Protein AF-A0A382DFS8-F1 (afdb_monomer_lite)

Organism: NCBI:txid408172

Structure (mmCIF, N/CA/C/O backbone):
data_AF-A0A382DFS8-F1
#
_entry.id   AF-A0A382DFS8-F1
#
loop_
_atom_site.group_PDB
_atom_site.id
_atom_site.type_symbol
_atom_site.label_atom_id
_atom_site.label_alt_id
_atom_site.label_comp_id
_atom_site.label_asym_id
_atom_site.label_entity_id
_atom_site.label_seq_id
_atom_site.pdbx_PDB_ins_code
_atom_site.Cartn_x
_atom_site.Cartn_y
_atom_site.Cartn_z
_atom_site.occupancy
_atom_site.B_iso_or_equiv
_atom_site.auth_seq_id
_atom_site.auth_comp_id
_atom_site.auth_asym_id
_atom_site.auth_atom_id
_atom_site.pdbx_PDB_model_num
ATOM 1 N N . MET A 1 1 ? 9.585 -20.838 20.273 1.00 43.41 1 MET A N 1
ATOM 2 C CA . MET A 1 1 ? 10.542 -19.879 19.683 1.00 43.41 1 MET A CA 1
ATOM 3 C C . MET A 1 1 ? 9.755 -18.631 19.344 1.00 43.41 1 MET A C 1
ATOM 5 O O . MET A 1 1 ? 8.730 -18.774 18.698 1.00 43.41 1 MET A O 1
ATOM 9 N N . LYS A 1 2 ? 10.146 -17.451 19.838 1.00 51.25 2 LYS A N 1
ATOM 10 C CA . LYS A 1 2 ? 9.546 -16.188 19.386 1.00 51.25 2 LYS A CA 1
ATOM 11 C C . LYS A 1 2 ? 9.989 -16.035 17.935 1.00 51.25 2 LYS A C 1
ATOM 13 O O . LYS A 1 2 ? 11.180 -15.849 17.701 1.00 51.25 2 LYS A O 1
ATOM 18 N N . GLU A 1 3 ? 9.098 -16.270 16.984 1.00 59.00 3 GLU A N 1
ATOM 19 C CA . GLU A 1 3 ? 9.466 -16.134 15.581 1.00 59.00 3 GLU A CA 1
ATOM 20 C C . GLU A 1 3 ? 9.872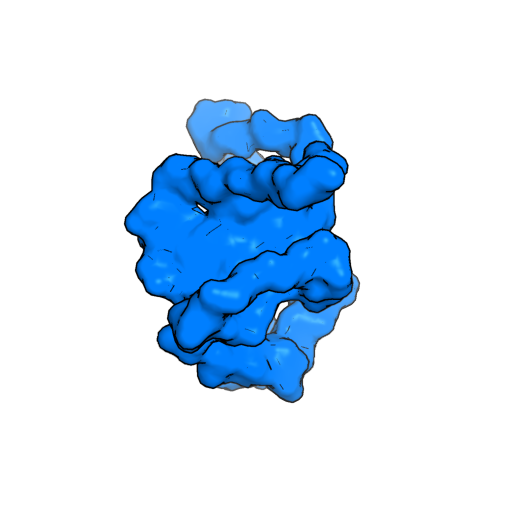 -14.681 15.328 1.00 59.00 3 GLU A C 1
ATOM 22 O O . GLU A 1 3 ? 9.160 -13.737 15.673 1.00 59.00 3 GLU A O 1
ATOM 27 N N . MET A 1 4 ? 11.092 -14.509 14.832 1.00 80.44 4 MET A N 1
ATOM 28 C CA . MET A 1 4 ? 11.728 -13.209 14.706 1.00 80.44 4 MET A CA 1
ATOM 29 C C . MET A 1 4 ? 11.290 -12.599 13.373 1.00 80.44 4 MET A C 1
ATOM 31 O O . MET A 1 4 ? 11.427 -13.229 12.326 1.00 80.44 4 MET A O 1
ATOM 35 N N . TYR A 1 5 ? 10.719 -11.400 13.410 1.00 88.94 5 TYR A N 1
ATOM 36 C CA . TYR A 1 5 ? 10.460 -10.604 12.213 1.00 88.94 5 TYR A CA 1
ATOM 37 C C . TYR A 1 5 ? 11.664 -9.699 11.927 1.00 88.94 5 TYR A C 1
ATOM 39 O O . TYR A 1 5 ? 12.347 -9.243 12.846 1.00 88.94 5 TYR A O 1
ATOM 47 N N . GLU A 1 6 ? 11.914 -9.412 10.652 1.00 93.06 6 GLU A N 1
ATOM 48 C CA . GLU A 1 6 ? 12.992 -8.526 10.210 1.00 93.06 6 GLU A CA 1
ATOM 49 C C . GLU A 1 6 ? 12.411 -7.214 9.679 1.00 93.06 6 GLU A C 1
ATOM 51 O O . GLU A 1 6 ? 11.525 -7.214 8.822 1.00 93.06 6 GLU A O 1
ATOM 56 N N . ARG A 1 7 ? 12.912 -6.071 10.166 1.00 92.94 7 ARG A N 1
ATOM 57 C CA . ARG A 1 7 ? 12.518 -4.761 9.637 1.00 92.94 7 ARG A CA 1
ATOM 58 C C . ARG A 1 7 ? 13.275 -4.465 8.352 1.00 92.94 7 ARG A C 1
ATOM 60 O O . ARG A 1 7 ? 14.500 -4.439 8.343 1.00 92.94 7 ARG A O 1
ATOM 67 N N . ASN A 1 8 ? 12.541 -4.149 7.289 1.00 92.12 8 ASN A N 1
ATOM 68 C CA . ASN A 1 8 ? 13.144 -3.733 6.033 1.00 92.12 8 ASN A CA 1
ATOM 69 C C . ASN A 1 8 ? 13.819 -2.366 6.213 1.00 92.12 8 ASN A C 1
ATOM 71 O O . ASN A 1 8 ? 13.138 -1.356 6.429 1.00 92.12 8 ASN A O 1
ATOM 75 N N . GLY A 1 9 ? 15.148 -2.337 6.088 1.00 91.62 9 GLY A N 1
ATOM 76 C CA . GLY A 1 9 ? 15.962 -1.133 6.245 1.00 91.62 9 GLY A CA 1
ATOM 77 C C . GLY A 1 9 ? 15.551 0.014 5.323 1.0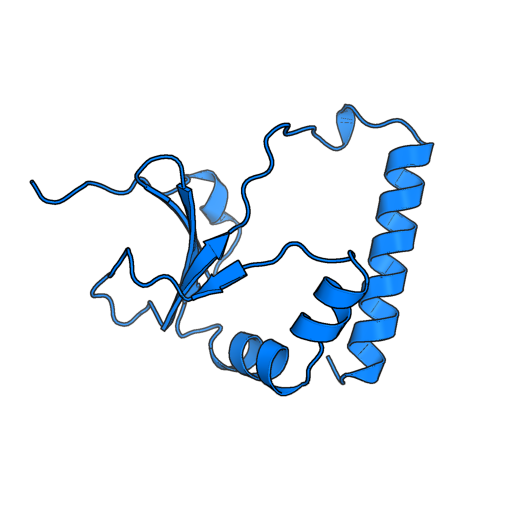0 91.62 9 GLY A C 1
ATOM 78 O O . GLY A 1 9 ? 15.644 1.159 5.741 1.00 91.62 9 GLY A O 1
ATOM 79 N N . GLY A 1 10 ? 15.002 -0.271 4.133 1.00 89.69 10 GLY A N 1
ATOM 80 C CA . GLY A 1 10 ? 14.504 0.725 3.175 1.00 89.69 10 GLY A CA 1
ATOM 81 C C . GLY A 1 10 ? 13.288 1.528 3.653 1.00 89.69 10 GLY A C 1
ATOM 82 O O . GLY A 1 10 ? 12.976 2.570 3.081 1.00 89.69 10 GLY A O 1
ATOM 83 N N . SER A 1 11 ? 12.640 1.097 4.739 1.00 90.44 11 SER A N 1
ATOM 84 C CA . SER A 1 11 ? 11.476 1.779 5.322 1.00 90.44 11 SER A CA 1
ATOM 85 C C . SER A 1 11 ? 11.797 3.142 5.936 1.00 90.44 11 SER A C 1
ATOM 87 O O . SER A 1 11 ? 10.881 3.881 6.265 1.00 90.44 11 SER A O 1
ATOM 89 N N . PHE A 1 12 ? 13.074 3.498 6.104 1.00 88.88 12 PHE A N 1
ATOM 90 C CA . PHE A 1 12 ? 13.498 4.762 6.721 1.00 88.88 12 PHE A CA 1
ATOM 91 C C . PHE A 1 12 ? 12.927 6.026 6.052 1.00 88.88 12 PHE A C 1
ATOM 93 O O . PHE A 1 12 ? 12.946 7.094 6.656 1.00 88.88 12 PHE A O 1
ATOM 100 N N . ARG A 1 13 ? 12.452 5.916 4.804 1.00 89.44 13 ARG A N 1
ATOM 101 C CA . ARG A 1 13 ? 11.853 7.019 4.040 1.00 89.44 13 ARG A CA 1
ATOM 102 C C . ARG A 1 13 ? 10.378 7.264 4.358 1.00 89.44 13 ARG A C 1
ATOM 104 O O . ARG A 1 13 ? 9.859 8.300 3.959 1.00 89.44 13 ARG A O 1
ATOM 111 N N . ASP A 1 14 ? 9.715 6.337 5.044 1.00 92.06 14 ASP A N 1
ATOM 112 C CA . ASP A 1 14 ? 8.329 6.483 5.480 1.00 92.06 14 ASP A CA 1
ATOM 113 C C . ASP A 1 14 ? 8.280 6.778 6.992 1.00 92.06 14 ASP A C 1
ATOM 115 O O . ASP A 1 14 ? 8.528 5.884 7.801 1.00 92.06 14 ASP A O 1
ATOM 119 N N . PRO A 1 15 ? 7.961 8.014 7.418 1.00 91.31 15 PRO A N 1
ATOM 120 C CA . PRO A 1 15 ? 7.823 8.334 8.838 1.00 91.31 15 PRO A CA 1
ATOM 121 C C . PRO A 1 15 ? 6.521 7.788 9.458 1.00 91.31 15 PRO A C 1
ATOM 123 O O . PRO A 1 15 ? 6.368 7.795 10.682 1.00 91.31 15 PRO A O 1
ATOM 126 N N . LYS A 1 16 ? 5.566 7.338 8.637 1.00 95.25 16 LYS A N 1
ATOM 127 C CA . LYS A 1 16 ? 4.213 6.927 9.039 1.00 95.25 16 LYS A CA 1
ATOM 128 C C . LYS A 1 16 ? 4.052 5.410 9.175 1.00 95.25 16 LYS A C 1
ATOM 130 O O . LYS A 1 16 ? 3.003 4.941 9.614 1.00 95.25 16 LYS A O 1
ATOM 135 N N . GLY A 1 17 ? 5.085 4.637 8.858 1.00 94.94 17 GLY A N 1
ATOM 136 C CA . GLY A 1 17 ? 5.041 3.187 8.948 1.00 94.94 17 GLY A CA 1
ATOM 137 C C . GLY A 1 17 ? 6.377 2.534 8.638 1.00 94.94 17 GLY A C 1
ATOM 138 O O . GLY A 1 17 ? 7.415 3.186 8.550 1.00 94.94 17 GLY A O 1
ATOM 139 N N . TYR A 1 18 ? 6.371 1.211 8.520 1.00 95.88 18 TYR A N 1
ATOM 140 C CA . TYR A 1 18 ? 7.531 0.458 8.046 1.00 95.88 18 TYR A CA 1
ATOM 141 C C . TYR A 1 18 ? 7.150 -0.940 7.572 1.00 95.88 18 TYR A C 1
ATOM 143 O O . TYR A 1 18 ? 6.133 -1.498 7.975 1.00 95.88 18 TYR A O 1
ATOM 151 N N . VAL A 1 19 ? 7.991 -1.518 6.717 1.00 95.19 19 VAL A N 1
ATOM 152 C CA . VAL A 1 19 ? 7.816 -2.872 6.190 1.00 95.19 19 VAL A CA 1
ATOM 153 C C . VAL A 1 19 ? 8.562 -3.884 7.057 1.00 95.19 19 VAL A C 1
ATOM 155 O O . VAL A 1 19 ? 9.694 -3.643 7.490 1.00 95.19 19 VAL A O 1
ATOM 158 N N . LEU A 1 20 ? 7.927 -5.031 7.277 1.00 95.06 20 LEU A N 1
ATOM 159 C CA . LEU A 1 20 ? 8.465 -6.187 7.981 1.00 95.06 20 LEU A CA 1
ATOM 160 C C . LEU A 1 20 ? 8.417 -7.428 7.094 1.00 95.06 20 LEU A C 1
ATOM 162 O O . LEU A 1 20 ? 7.471 -7.624 6.331 1.00 95.06 20 LEU A O 1
ATOM 166 N N . HIS A 1 21 ? 9.410 -8.292 7.261 1.00 92.88 21 HIS A N 1
ATOM 167 C CA . HIS A 1 21 ? 9.434 -9.632 6.689 1.00 92.88 21 HIS A CA 1
ATOM 168 C C . HIS A 1 21 ? 9.293 -10.660 7.802 1.00 92.88 21 HIS A C 1
ATOM 170 O O . HIS A 1 21 ? 10.005 -10.607 8.805 1.00 92.88 21 HIS A O 1
ATOM 176 N N . HIS A 1 22 ? 8.372 -11.600 7.622 1.00 91.94 22 HIS A N 1
ATOM 177 C CA . HIS A 1 22 ? 8.142 -12.675 8.578 1.00 91.94 22 HIS A CA 1
ATOM 178 C C . HIS A 1 22 ? 7.553 -13.891 7.861 1.00 91.94 22 HIS A C 1
ATOM 180 O O . HIS A 1 22 ? 6.598 -13.758 7.100 1.00 91.94 22 HIS A O 1
ATOM 186 N N . ASN A 1 23 ? 8.146 -15.074 8.052 1.00 88.62 23 ASN A N 1
ATOM 187 C CA . ASN A 1 23 ? 7.697 -16.332 7.437 1.00 88.62 23 ASN A CA 1
ATOM 188 C C . ASN A 1 23 ? 7.408 -16.235 5.923 1.00 88.62 23 ASN A C 1
ATOM 190 O O . ASN A 1 23 ? 6.415 -16.763 5.432 1.00 88.62 23 ASN A O 1
ATOM 194 N N . LYS A 1 24 ? 8.293 -15.558 5.169 1.00 88.00 24 LYS A N 1
ATOM 195 C CA . LYS A 1 24 ? 8.175 -15.277 3.717 1.00 88.00 24 LYS A CA 1
ATOM 196 C C . LYS A 1 24 ? 7.020 -14.343 3.317 1.00 88.00 24 LYS A C 1
ATOM 198 O O . LYS A 1 24 ? 6.840 -14.102 2.123 1.00 88.00 24 LYS A O 1
ATOM 203 N N . ASN A 1 25 ? 6.279 -13.800 4.273 1.00 91.69 25 ASN A N 1
ATOM 204 C CA . ASN A 1 25 ? 5.244 -12.803 4.044 1.00 91.69 25 ASN A CA 1
ATOM 205 C C . ASN A 1 25 ? 5.797 -11.393 4.267 1.00 91.69 25 ASN A C 1
ATOM 207 O O . ASN A 1 25 ? 6.749 -11.190 5.028 1.00 91.69 25 ASN A O 1
ATOM 211 N N . VAL A 1 26 ? 5.169 -10.432 3.594 1.00 93.38 26 VAL A N 1
ATOM 212 C CA . VAL A 1 26 ? 5.467 -9.009 3.728 1.00 93.38 26 VAL A CA 1
ATOM 213 C C . VAL A 1 26 ? 4.335 -8.365 4.508 1.00 93.38 26 VAL A C 1
ATOM 215 O O . VAL A 1 26 ? 3.162 -8.522 4.171 1.00 93.38 26 VAL A O 1
ATOM 218 N N . TYR A 1 27 ? 4.698 -7.626 5.545 1.00 95.44 27 TYR A N 1
ATOM 219 C CA . TYR A 1 27 ? 3.759 -6.878 6.362 1.00 95.44 27 TYR A CA 1
ATOM 220 C C . TYR A 1 27 ? 4.130 -5.405 6.342 1.00 95.44 27 TYR A C 1
ATOM 222 O O . TYR A 1 27 ? 5.303 -5.046 6.219 1.00 95.44 27 TYR A O 1
ATOM 230 N N . ARG A 1 28 ? 3.133 -4.543 6.501 1.00 95.44 28 ARG A N 1
ATOM 231 C CA . ARG A 1 28 ? 3.329 -3.124 6.759 1.00 95.44 28 ARG A CA 1
ATOM 232 C C . ARG A 1 28 ? 2.749 -2.790 8.117 1.00 95.44 28 ARG A C 1
ATOM 234 O O . ARG A 1 28 ? 1.588 -3.070 8.395 1.00 95.44 28 ARG A O 1
ATOM 241 N N . VAL A 1 29 ? 3.573 -2.167 8.941 1.00 96.31 29 VAL A N 1
ATOM 242 C CA . VAL A 1 29 ? 3.139 -1.520 10.167 1.00 96.31 29 VAL A CA 1
ATOM 243 C C . VAL A 1 29 ? 2.673 -0.116 9.829 1.00 96.31 29 VAL A C 1
ATOM 245 O O . VAL A 1 29 ? 3.366 0.622 9.126 1.00 96.31 29 VAL A O 1
ATOM 248 N N . ILE A 1 30 ? 1.501 0.227 10.340 1.00 96.81 30 ILE A N 1
ATOM 249 C CA . ILE A 1 30 ? 0.895 1.547 10.266 1.00 96.81 30 ILE A CA 1
ATOM 250 C C . ILE A 1 30 ? 1.041 2.165 11.644 1.00 96.81 30 ILE A C 1
ATOM 252 O O . ILE A 1 30 ? 0.580 1.592 12.636 1.00 96.81 30 ILE A O 1
ATOM 256 N N . ASN A 1 31 ? 1.708 3.312 11.710 1.00 97.00 31 ASN A N 1
ATOM 257 C CA . ASN A 1 31 ? 1.926 3.973 12.982 1.00 97.00 31 ASN A CA 1
ATOM 258 C C . ASN A 1 31 ? 0.659 4.703 13.441 1.00 97.00 31 ASN A C 1
ATOM 260 O O . ASN A 1 31 ? -0.145 5.154 12.626 1.00 97.00 31 ASN A O 1
ATOM 264 N N . THR A 1 32 ? 0.529 4.911 14.749 1.00 96.88 32 THR A N 1
ATOM 265 C CA . THR A 1 32 ? -0.558 5.694 15.364 1.00 96.88 32 THR A CA 1
ATOM 266 C C . THR A 1 32 ? -0.662 7.107 14.789 1.00 96.88 32 THR A C 1
ATOM 268 O O . THR A 1 32 ? -1.753 7.646 14.653 1.00 96.88 32 THR A O 1
ATOM 271 N N . SER A 1 33 ? 0.455 7.687 14.342 1.00 96.62 33 SER A N 1
ATOM 272 C CA . SER A 1 33 ? 0.482 9.001 13.688 1.00 96.62 33 SER A CA 1
ATOM 273 C C . SER A 1 33 ? -0.139 9.043 12.283 1.00 96.62 33 SER A C 1
ATOM 275 O O . SER A 1 3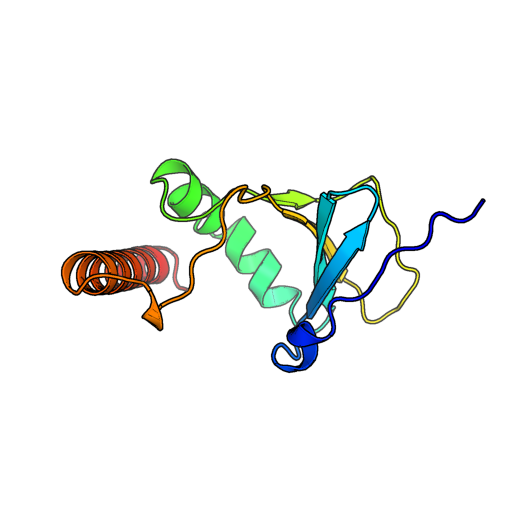3 ? -0.172 10.124 11.697 1.00 96.62 33 SER A O 1
ATOM 277 N N . TYR A 1 34 ? -0.557 7.903 11.724 1.00 96.75 34 TYR A N 1
ATOM 278 C CA . TYR A 1 34 ? -1.231 7.776 10.421 1.00 96.75 34 TYR A CA 1
ATOM 279 C C . TYR A 1 34 ? -2.623 7.135 10.537 1.00 96.75 34 TYR A C 1
ATOM 281 O O . TYR A 1 34 ? -3.198 6.657 9.558 1.00 96.75 34 TYR A O 1
ATOM 289 N N . GLN A 1 35 ? -3.136 7.034 11.765 1.00 96.94 35 GLN A N 1
ATOM 290 C CA . GLN A 1 35 ? -4.398 6.368 12.050 1.00 96.94 35 GLN A CA 1
ATOM 291 C C . GLN A 1 35 ? -5.571 7.044 11.333 1.00 96.94 35 GLN A C 1
ATOM 293 O O . GLN A 1 35 ? -6.390 6.347 10.739 1.00 96.94 35 GLN A O 1
ATOM 298 N N . GLU A 1 36 ? -5.662 8.375 11.393 1.00 97.12 36 GLU A N 1
ATOM 299 C CA . GLU A 1 36 ? -6.790 9.122 10.827 1.00 97.12 36 GLU A CA 1
ATOM 300 C C . GLU A 1 36 ? -6.857 8.955 9.307 1.00 97.12 36 GLU A C 1
ATOM 302 O O . GLU A 1 36 ? -7.922 8.670 8.759 1.00 97.12 36 GLU A O 1
ATOM 307 N N . GLU A 1 37 ? -5.711 9.049 8.633 1.00 95.88 37 GLU A N 1
ATOM 308 C CA . GLU A 1 37 ? -5.595 8.894 7.186 1.00 95.88 37 GLU A CA 1
ATOM 309 C C . GLU A 1 37 ? -5.919 7.464 6.740 1.00 95.88 37 GLU A C 1
ATOM 311 O O . GLU A 1 37 ? -6.661 7.270 5.773 1.00 95.88 37 GLU A O 1
ATOM 316 N N . TYR A 1 38 ? -5.411 6.455 7.458 1.00 96.12 38 TYR A N 1
ATOM 317 C CA . TYR A 1 38 ? -5.742 5.058 7.175 1.00 96.12 38 TYR A CA 1
ATOM 318 C C . TYR A 1 38 ? -7.240 4.798 7.341 1.00 96.12 38 TYR A C 1
ATOM 320 O O . TYR A 1 38 ? -7.889 4.270 6.437 1.00 96.12 38 TYR A O 1
ATOM 328 N N . ASP A 1 39 ? -7.804 5.195 8.481 1.00 96.94 39 ASP A N 1
ATOM 329 C CA . ASP A 1 39 ? -9.217 4.996 8.777 1.00 96.94 39 ASP A CA 1
ATOM 330 C C . ASP A 1 39 ? -10.109 5.680 7.747 1.00 96.94 39 ASP A C 1
ATOM 332 O O . ASP A 1 39 ? -11.116 5.105 7.332 1.00 96.94 39 ASP A O 1
ATOM 336 N N . TYR A 1 40 ? -9.749 6.894 7.333 1.00 96.88 40 TYR A N 1
ATOM 337 C CA . TYR A 1 40 ? -10.488 7.627 6.320 1.00 96.88 40 TYR A CA 1
ATOM 338 C C . TYR A 1 40 ? -10.405 6.943 4.952 1.00 96.88 40 TYR A C 1
ATOM 340 O O . TYR A 1 40 ? -11.439 6.790 4.311 1.00 96.88 40 TYR A O 1
ATOM 348 N N . CYS A 1 41 ? -9.236 6.430 4.551 1.00 95.38 41 CYS A N 1
ATOM 349 C CA . CYS A 1 41 ? -9.062 5.660 3.312 1.00 95.38 41 CYS A CA 1
ATOM 350 C C . CYS A 1 41 ? -9.974 4.427 3.230 1.00 95.38 41 CYS A C 1
ATOM 352 O O . CYS A 1 41 ? -10.572 4.142 2.188 1.00 95.38 41 CYS A O 1
ATOM 354 N N . ILE A 1 42 ? -10.113 3.706 4.346 1.00 95.75 42 ILE A N 1
ATOM 355 C CA . ILE A 1 42 ? -10.997 2.541 4.426 1.00 95.75 42 ILE A CA 1
ATOM 356 C C . ILE A 1 42 ? -12.471 2.977 4.466 1.00 95.75 42 ILE A C 1
ATOM 358 O O . ILE A 1 42 ? -13.288 2.457 3.704 1.00 95.75 42 ILE A O 1
ATOM 362 N N . LYS A 1 43 ? -12.825 3.944 5.326 1.00 97.12 43 LYS A N 1
ATOM 363 C CA . LYS A 1 43 ? -14.214 4.398 5.539 1.00 97.12 43 LYS A CA 1
ATOM 364 C C . LYS A 1 43 ? -14.798 5.151 4.341 1.00 97.12 43 LYS A C 1
ATOM 366 O O . LYS A 1 43 ? -16.004 5.069 4.126 1.00 97.12 43 LYS A O 1
ATOM 371 N N . SER A 1 44 ? -13.979 5.863 3.565 1.00 97.19 44 SER A N 1
ATOM 372 C CA . SER A 1 44 ? -14.415 6.593 2.365 1.00 97.19 44 SER A CA 1
ATOM 373 C C . SER A 1 44 ? -14.807 5.661 1.216 1.00 97.19 44 SER A C 1
ATOM 375 O O . SER A 1 44 ? -15.462 6.094 0.269 1.00 97.19 44 SER A O 1
ATOM 377 N N . GLY A 1 45 ? -14.407 4.386 1.278 1.00 97.12 45 GLY A N 1
ATOM 378 C CA . GLY A 1 45 ? -14.585 3.418 0.201 1.00 97.12 45 GLY A CA 1
ATOM 379 C C . GLY A 1 45 ? -13.539 3.523 -0.911 1.00 97.12 45 GLY A C 1
ATOM 380 O O . GLY A 1 45 ? -13.579 2.694 -1.822 1.00 97.12 45 GLY A O 1
ATOM 381 N N . LEU A 1 46 ? -12.589 4.470 -0.825 1.00 97.50 46 LEU A N 1
ATOM 382 C CA . LEU A 1 46 ? -11.525 4.637 -1.820 1.00 97.50 46 LEU A CA 1
ATOM 383 C C . LEU A 1 46 ? -10.713 3.353 -1.969 1.00 97.50 46 LEU A C 1
ATOM 385 O O . LEU A 1 46 ? -10.516 2.874 -3.082 1.00 97.50 46 LEU A O 1
ATOM 389 N N . TYR A 1 47 ? -10.287 2.766 -0.845 1.00 96.38 47 TYR A N 1
ATOM 390 C CA . TYR A 1 47 ? -9.520 1.522 -0.856 1.00 96.38 47 TYR A CA 1
ATOM 391 C C . TYR A 1 47 ? -10.225 0.435 -1.676 1.00 96.38 47 TYR A C 1
ATOM 393 O O . TYR A 1 47 ? -9.653 -0.093 -2.626 1.00 96.38 47 TYR A O 1
ATOM 401 N N . LYS A 1 48 ? -11.500 0.167 -1.369 1.00 96.56 48 LYS A N 1
ATOM 402 C CA . LYS A 1 48 ? -12.292 -0.845 -2.076 1.00 96.56 48 LYS A CA 1
ATOM 403 C C . LYS A 1 48 ? -12.399 -0.535 -3.572 1.00 96.56 48 LYS A C 1
ATOM 405 O O . LYS A 1 48 ? -12.178 -1.422 -4.387 1.00 96.56 48 LYS A O 1
ATOM 410 N N . LYS A 1 49 ? -12.689 0.718 -3.931 1.00 97.94 49 LYS A N 1
ATOM 411 C CA . LYS A 1 49 ? -12.802 1.156 -5.328 1.00 97.94 49 LYS A CA 1
ATOM 412 C C . LYS A 1 49 ? -11.511 0.907 -6.116 1.00 97.94 49 LYS A C 1
ATOM 414 O O . LYS A 1 49 ? -11.578 0.410 -7.236 1.00 97.94 49 LYS A O 1
ATOM 419 N N . LEU A 1 50 ? -10.348 1.207 -5.534 1.00 97.81 50 LEU A N 1
ATOM 420 C CA . LEU A 1 50 ? -9.055 0.987 -6.187 1.00 97.81 50 LEU A CA 1
ATOM 421 C C . LEU A 1 50 ? -8.717 -0.503 -6.353 1.00 97.81 50 LEU A C 1
ATOM 423 O O . LEU A 1 50 ? -8.139 -0.868 -7.376 1.00 97.81 50 LEU A O 1
ATOM 427 N N . ILE A 1 51 ? -9.096 -1.359 -5.395 1.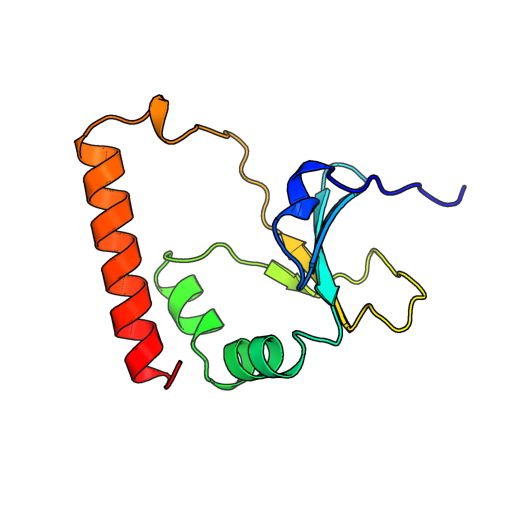00 97.00 51 ILE A N 1
ATOM 428 C CA . ILE A 1 51 ? -8.965 -2.821 -5.532 1.00 97.00 51 ILE A CA 1
ATOM 429 C C . ILE A 1 51 ? -9.879 -3.349 -6.641 1.00 97.00 51 ILE A C 1
ATOM 431 O O . ILE A 1 51 ? -9.412 -4.066 -7.523 1.00 97.00 51 ILE A O 1
ATOM 435 N N . ASP A 1 52 ? -11.159 -2.967 -6.625 1.00 97.06 52 ASP A N 1
ATOM 436 C CA . ASP A 1 52 ? -12.161 -3.436 -7.592 1.00 97.06 52 ASP A CA 1
ATOM 437 C C . ASP A 1 52 ? -11.785 -3.050 -9.039 1.00 97.06 52 ASP A C 1
ATOM 439 O O . ASP A 1 52 ? -12.111 -3.767 -9.984 1.00 97.06 52 ASP A O 1
ATOM 443 N N . GLU A 1 53 ? -11.062 -1.939 -9.224 1.00 97.50 53 GLU A N 1
ATOM 444 C CA . GLU A 1 53 ? -10.534 -1.506 -10.525 1.00 97.50 53 GLU A CA 1
ATOM 445 C C . GLU A 1 53 ? -9.149 -2.067 -10.886 1.00 97.50 53 GLU A C 1
ATOM 447 O O . GLU A 1 53 ? -8.626 -1.752 -11.958 1.00 97.50 53 GLU A O 1
ATOM 452 N N . GLY A 1 54 ? -8.535 -2.873 -10.017 1.00 96.06 54 GLY A N 1
ATOM 453 C CA . GLY A 1 54 ? -7.191 -3.420 -10.228 1.00 96.06 54 GLY A CA 1
ATOM 454 C C . GLY A 1 54 ? -6.080 -2.364 -10.212 1.00 96.06 54 GLY A C 1
ATOM 455 O O . GLY A 1 54 ? -5.026 -2.570 -10.809 1.00 96.06 54 GLY A O 1
ATOM 456 N N . LEU A 1 55 ? -6.313 -1.220 -9.560 1.00 96.88 55 LEU A N 1
ATOM 457 C CA . LEU A 1 55 ? -5.365 -0.102 -9.461 1.00 96.88 55 LEU A CA 1
ATOM 458 C C . LEU A 1 55 ? -4.487 -0.169 -8.209 1.00 96.88 55 LEU A C 1
ATOM 460 O O . LEU A 1 55 ? -3.467 0.515 -8.128 1.00 96.88 55 LEU A O 1
ATOM 464 N N . LEU A 1 56 ? -4.883 -0.971 -7.226 1.00 95.38 56 LEU A N 1
ATOM 465 C CA . LEU A 1 56 ? -4.146 -1.180 -5.990 1.00 95.38 56 LEU A CA 1
ATOM 466 C C . LEU A 1 56 ? -4.118 -2.677 -5.667 1.00 95.38 56 LEU A C 1
ATOM 468 O O . LEU A 1 56 ? -5.057 -3.406 -5.978 1.00 95.38 56 LEU A O 1
ATOM 472 N N . LEU A 1 57 ? -3.030 -3.132 -5.048 1.00 93.44 57 LEU A N 1
ATOM 473 C CA . LEU A 1 57 ? -2.951 -4.487 -4.510 1.00 93.44 57 LEU A CA 1
ATOM 474 C C . LEU A 1 57 ? -3.703 -4.579 -3.190 1.00 93.44 57 LEU A C 1
ATOM 476 O O . LEU A 1 57 ? -3.658 -3.660 -2.366 1.00 93.44 57 LEU A O 1
ATOM 480 N N . SER A 1 58 ? -4.358 -5.714 -2.984 1.00 93.12 58 SER A N 1
ATOM 481 C CA . SER A 1 58 ? -5.085 -5.964 -1.752 1.00 93.12 58 SER A CA 1
ATOM 482 C C . SER A 1 58 ? -4.129 -6.142 -0.570 1.00 93.12 58 SER A C 1
ATOM 484 O O . SER A 1 58 ? -3.008 -6.649 -0.686 1.00 93.12 58 SER A O 1
ATOM 486 N N . PHE A 1 59 ? -4.586 -5.704 0.594 1.00 93.88 59 PHE A N 1
ATOM 487 C CA . PHE A 1 59 ? -3.996 -6.023 1.879 1.00 93.88 59 PHE A CA 1
ATOM 488 C C . PHE A 1 59 ? -5.090 -6.345 2.894 1.00 93.88 59 PHE A C 1
ATOM 490 O O . PHE A 1 59 ? -6.222 -5.861 2.812 1.00 93.88 59 PHE A O 1
ATOM 497 N N . GLU A 1 60 ? -4.721 -7.147 3.882 1.00 92.12 60 GLU A N 1
ATOM 498 C CA . GLU A 1 60 ? -5.612 -7.581 4.955 1.00 92.12 60 GLU A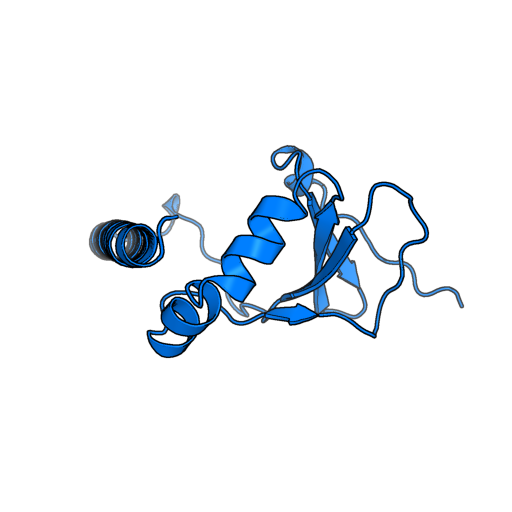 CA 1
ATOM 499 C C . GLU A 1 60 ? -4.994 -7.240 6.307 1.00 92.12 60 GLU A C 1
ATOM 501 O O . GLU A 1 60 ? -3.771 -7.251 6.465 1.00 92.12 60 GLU A O 1
ATOM 506 N N . GLU A 1 61 ? -5.822 -6.930 7.302 1.00 93.56 61 GLU A N 1
ATOM 507 C CA . GLU A 1 61 ? -5.336 -6.749 8.670 1.00 93.56 61 GLU A CA 1
ATOM 508 C C . GLU A 1 61 ? -4.766 -8.071 9.191 1.00 93.56 61 GLU A C 1
ATOM 510 O O . GLU A 1 61 ? -5.398 -9.124 9.123 1.00 93.56 61 GLU A O 1
ATOM 515 N N . SER A 1 62 ? -3.524 -8.023 9.663 1.00 90.38 62 SER A N 1
ATOM 516 C CA . SER A 1 62 ? -2.770 -9.205 10.054 1.00 90.38 62 SER A CA 1
ATOM 517 C C . SER A 1 62 ? -3.189 -9.685 11.438 1.00 90.38 62 SER A C 1
ATOM 519 O O . SER A 1 62 ? -3.083 -8.940 12.408 1.00 90.38 62 SER A O 1
ATOM 521 N N . LEU A 1 63 ? -3.548 -10.965 11.537 1.00 86.19 63 LEU A N 1
ATOM 522 C CA . LEU A 1 63 ? -3.728 -11.678 12.809 1.00 86.19 63 LEU A CA 1
ATOM 523 C C . LEU A 1 63 ? -2.473 -12.470 13.223 1.00 86.19 63 LEU A C 1
ATOM 525 O O . LEU A 1 63 ? -2.373 -12.922 14.359 1.00 86.19 63 LEU A O 1
ATOM 529 N N . ASP A 1 64 ? -1.511 -12.621 12.306 1.00 83.06 64 ASP A N 1
ATOM 530 C CA . ASP A 1 64 ? -0.320 -13.470 12.470 1.00 83.06 64 ASP A CA 1
ATOM 531 C C . ASP A 1 64 ? 0.797 -12.798 13.293 1.00 83.06 64 ASP A C 1
ATOM 533 O O . ASP A 1 64 ? 1.740 -13.453 13.732 1.00 83.06 64 ASP A O 1
ATOM 537 N N . LEU A 1 65 ? 0.733 -11.473 13.458 1.00 86.19 65 LEU A N 1
ATOM 538 C CA . LEU A 1 65 ? 1.793 -10.658 14.043 1.00 86.19 65 LEU A CA 1
ATOM 539 C C . LEU A 1 65 ? 1.220 -9.635 15.010 1.00 86.19 65 LEU A C 1
ATOM 541 O O . LEU A 1 65 ? 0.284 -8.912 14.679 1.00 86.19 65 LEU A O 1
ATOM 545 N N . GLU A 1 66 ? 1.872 -9.513 16.161 1.00 86.75 66 GLU A N 1
ATOM 546 C CA . GLU A 1 66 ? 1.566 -8.507 17.168 1.00 86.75 66 GLU A CA 1
ATOM 547 C C . GLU A 1 66 ? 2.858 -7.808 17.601 1.00 86.75 66 GLU A C 1
ATOM 549 O O . GLU A 1 66 ? 3.858 -8.448 17.942 1.00 86.75 66 GLU A O 1
ATOM 554 N N . ILE A 1 67 ? 2.843 -6.476 17.582 1.00 89.31 67 ILE A N 1
ATOM 555 C CA . ILE A 1 67 ? 3.950 -5.645 18.055 1.00 89.31 67 ILE A CA 1
ATOM 556 C C . ILE A 1 67 ? 3.423 -4.799 19.197 1.00 89.31 67 ILE A C 1
ATOM 558 O O . ILE A 1 67 ? 2.651 -3.867 18.990 1.00 89.31 67 ILE A O 1
ATOM 562 N N . ASN A 1 68 ? 3.875 -5.112 20.407 1.00 86.31 68 ASN A N 1
ATOM 563 C CA . ASN A 1 68 ? 3.506 -4.360 21.596 1.00 86.31 68 ASN A CA 1
ATOM 564 C C . ASN A 1 68 ? 4.310 -3.050 21.662 1.00 86.31 68 ASN A C 1
ATOM 566 O O . ASN A 1 68 ? 5.370 -2.980 22.286 1.00 86.31 68 ASN A O 1
ATOM 570 N N . SER A 1 69 ? 3.825 -2.030 20.954 1.00 90.00 69 SER A N 1
ATOM 571 C CA . SER A 1 69 ? 4.354 -0.667 20.961 1.00 90.00 69 SER A CA 1
ATOM 572 C C . SER A 1 69 ? 3.210 0.336 20.863 1.00 90.00 69 SER A C 1
ATOM 574 O O . SER A 1 69 ? 2.268 0.135 20.104 1.00 90.00 69 SER A O 1
ATOM 576 N N . LYS A 1 70 ? 3.320 1.454 21.590 1.00 90.12 70 LYS A N 1
ATOM 577 C CA . LYS A 1 70 ? 2.331 2.547 21.551 1.00 90.12 70 LYS A CA 1
ATOM 578 C C . LYS A 1 70 ? 2.281 3.264 20.199 1.00 90.12 70 LYS A C 1
ATOM 580 O O . LYS A 1 70 ? 1.281 3.902 19.877 1.00 90.12 70 LYS A O 1
ATOM 585 N N . ASP A 1 71 ? 3.357 3.156 19.428 1.00 93.38 71 ASP A N 1
ATOM 586 C CA . ASP A 1 71 ? 3.478 3.806 18.126 1.00 93.38 71 ASP A CA 1
ATOM 587 C C . ASP A 1 71 ? 2.832 2.993 17.003 1.00 93.38 71 ASP A C 1
ATOM 589 O O . ASP A 1 71 ? 2.751 3.487 15.884 1.00 93.38 71 ASP A O 1
ATOM 593 N N . VAL A 1 72 ? 2.394 1.760 17.276 1.00 95.75 72 VAL A N 1
ATOM 594 C CA . VAL A 1 72 ? 1.793 0.858 16.290 1.00 95.75 72 VAL A CA 1
ATOM 595 C C . VAL A 1 72 ? 0.276 0.901 16.413 1.00 95.75 72 VAL A C 1
ATOM 597 O O . VAL A 1 72 ? -0.273 0.571 17.459 1.00 95.75 72 VAL A O 1
ATOM 600 N N . TYR A 1 73 ? -0.394 1.265 15.320 1.00 96.50 73 TYR A N 1
ATOM 601 C CA . TYR A 1 73 ? -1.852 1.258 15.228 1.00 96.50 73 TYR A CA 1
ATOM 602 C C . TYR A 1 73 ? -2.378 -0.048 14.640 1.00 96.50 73 TYR A C 1
ATOM 604 O O . TYR A 1 73 ? -3.214 -0.715 15.245 1.00 96.50 73 TYR A O 1
ATOM 612 N N . LYS A 1 74 ? -1.877 -0.427 13.460 1.00 95.62 74 LYS A N 1
ATOM 613 C CA . LYS A 1 74 ? -2.289 -1.641 12.747 1.00 95.62 74 LYS A CA 1
ATOM 614 C C . LYS A 1 74 ? -1.108 -2.288 12.045 1.00 95.62 74 LYS A C 1
ATOM 616 O O . LYS A 1 74 ? -0.128 -1.629 11.696 1.00 95.62 74 LYS A O 1
ATOM 621 N N . ILE A 1 75 ? -1.226 -3.587 11.807 1.00 96.50 75 ILE A N 1
ATOM 622 C CA . ILE A 1 75 ? -0.317 -4.347 10.955 1.00 96.50 75 ILE A CA 1
ATOM 623 C C . ILE A 1 75 ? -1.163 -4.935 9.838 1.00 96.50 75 ILE A C 1
ATOM 625 O O . ILE A 1 75 ? -2.165 -5.590 10.105 1.00 96.50 75 ILE A O 1
ATOM 629 N N . VAL A 1 76 ? -0.768 -4.701 8.593 1.00 96.00 76 VAL A N 1
ATOM 630 C CA . VAL A 1 76 ? -1.446 -5.254 7.420 1.00 96.00 76 VAL A CA 1
ATOM 631 C C . VAL A 1 76 ? -0.507 -6.184 6.667 1.00 96.00 76 VAL A C 1
ATOM 633 O O . VAL A 1 76 ? 0.675 -5.883 6.491 1.00 96.00 76 VAL A O 1
ATOM 636 N N . LYS A 1 77 ? -1.022 -7.324 6.228 1.00 95.88 77 LYS A N 1
ATOM 637 C CA . LYS A 1 77 ? -0.329 -8.274 5.365 1.00 95.88 77 LYS A CA 1
ATOM 638 C C . LYS A 1 77 ? -0.543 -7.862 3.916 1.00 95.88 77 LYS A C 1
ATOM 640 O O . LYS A 1 77 ? -1.672 -7.622 3.504 1.00 95.88 77 LYS A O 1
ATOM 645 N N . GLN A 1 78 ? 0.548 -7.745 3.171 1.00 94.44 78 GLN A N 1
ATOM 646 C CA . GLN A 1 78 ? 0.530 -7.318 1.775 1.00 94.44 78 GLN A CA 1
ATOM 647 C C . GLN A 1 78 ? 0.504 -8.530 0.848 1.00 94.44 78 GLN A C 1
ATOM 649 O O . GLN A 1 78 ? 1.168 -9.539 1.115 1.00 94.44 78 GLN A O 1
ATOM 654 N N . GLU A 1 79 ? -0.205 -8.406 -0.272 1.00 91.75 79 GLU A N 1
ATOM 655 C CA . GLU A 1 79 ? -0.074 -9.349 -1.375 1.00 91.75 79 GLU A CA 1
ATOM 656 C C . GLU A 1 79 ? 1.366 -9.340 -1.913 1.00 91.75 79 GLU A C 1
ATOM 658 O O . GLU A 1 79 ? 1.985 -8.291 -2.124 1.00 91.75 79 GLU A O 1
ATOM 663 N N . ARG A 1 80 ? 1.944 -10.531 -2.096 1.00 87.81 80 ARG A N 1
ATOM 664 C CA . ARG A 1 80 ? 3.343 -10.662 -2.498 1.00 87.81 80 ARG A CA 1
ATOM 665 C C . ARG A 1 80 ? 3.479 -10.571 -4.013 1.00 87.81 80 ARG A C 1
ATOM 667 O O . ARG A 1 80 ? 3.006 -11.434 -4.744 1.00 87.81 80 ARG A O 1
ATOM 674 N N . ILE A 1 81 ? 4.264 -9.600 -4.466 1.00 89.31 81 ILE A N 1
ATOM 675 C CA . ILE A 1 81 ? 4.704 -9.518 -5.859 1.00 89.31 81 ILE A CA 1
ATOM 676 C C . ILE A 1 81 ? 5.877 -10.488 -6.063 1.00 89.31 81 ILE A C 1
ATOM 678 O O . ILE A 1 81 ? 6.917 -10.373 -5.411 1.00 89.31 81 ILE A O 1
ATOM 682 N N . ASN A 1 82 ? 5.713 -11.463 -6.961 1.00 87.31 82 ASN A N 1
ATOM 683 C CA . ASN A 1 82 ? 6.725 -12.498 -7.214 1.00 87.31 82 ASN A CA 1
ATOM 684 C C . ASN A 1 82 ? 7.931 -11.997 -8.019 1.00 87.31 82 ASN A C 1
ATOM 686 O O . ASN A 1 82 ? 9.019 -12.558 -7.900 1.00 87.31 82 ASN A O 1
ATOM 690 N N . PHE A 1 83 ? 7.745 -10.951 -8.823 1.00 91.75 83 PHE A N 1
ATOM 691 C CA . PHE A 1 83 ? 8.779 -10.367 -9.666 1.00 91.75 83 PHE A CA 1
ATOM 692 C C . PHE A 1 83 ? 8.875 -8.865 -9.407 1.00 91.75 83 PHE A C 1
ATOM 694 O O . PHE A 1 83 ? 7.932 -8.121 -9.667 1.00 91.75 83 PHE A O 1
ATOM 701 N N . ILE A 1 84 ? 10.013 -8.430 -8.872 1.00 90.00 84 ILE A N 1
ATOM 702 C CA . ILE A 1 84 ? 10.285 -7.019 -8.609 1.00 90.00 84 ILE A CA 1
ATOM 703 C C . ILE A 1 84 ? 11.150 -6.500 -9.752 1.00 90.00 84 ILE A C 1
ATOM 705 O O . ILE A 1 84 ? 12.264 -6.977 -9.941 1.00 90.00 84 ILE A O 1
ATOM 709 N N . SER A 1 85 ? 10.628 -5.513 -10.472 1.00 94.19 85 SER A N 1
ATOM 710 C CA . SER A 1 85 ? 11.374 -4.697 -11.433 1.00 94.19 85 SER A CA 1
ATOM 711 C C . SER A 1 85 ? 11.465 -3.260 -10.939 1.00 94.19 85 SER A C 1
ATOM 713 O O . SER A 1 85 ? 10.571 -2.793 -10.227 1.00 94.19 85 SER A O 1
ATOM 715 N N . TYR A 1 86 ? 12.492 -2.542 -11.362 1.00 93.50 86 TYR A N 1
ATOM 716 C CA . TYR A 1 86 ? 12.740 -1.158 -10.996 1.00 93.50 86 TYR A CA 1
ATOM 717 C C . TYR A 1 86 ? 12.463 -0.204 -12.164 1.00 93.50 86 TYR A C 1
ATOM 719 O O . TYR A 1 86 ? 12.662 -0.579 -13.316 1.00 93.50 86 TYR A O 1
ATOM 727 N N . PRO A 1 87 ? 12.091 1.064 -11.897 1.00 94.75 87 PRO A N 1
ATOM 728 C CA . PRO A 1 87 ? 11.748 2.020 -12.954 1.00 94.75 87 PRO A CA 1
ATOM 729 C C . PRO A 1 87 ? 12.824 2.231 -14.029 1.00 94.75 87 PRO A C 1
ATOM 731 O O . PRO A 1 87 ? 12.497 2.570 -15.159 1.00 94.75 87 PRO A O 1
ATOM 734 N N . TYR A 1 88 ? 14.106 2.031 -13.705 1.00 95.62 88 TYR A N 1
ATOM 735 C CA . TYR A 1 88 ? 15.202 2.145 -14.677 1.00 95.62 88 TYR A CA 1
ATOM 736 C C . TYR A 1 88 ? 15.304 0.946 -15.638 1.00 95.62 88 TYR A C 1
ATOM 738 O O . TYR A 1 88 ? 16.043 1.014 -16.614 1.00 95.62 88 TYR A O 1
ATOM 746 N N . GLU A 1 89 ? 14.588 -0.146 -15.364 1.00 97.12 89 GLU A N 1
ATOM 747 C CA . GLU A 1 89 ? 14.494 -1.340 -16.217 1.00 97.12 89 GLU A CA 1
ATOM 748 C C . GLU A 1 89 ? 13.286 -1.271 -17.164 1.00 97.12 89 GLU A C 1
ATOM 750 O O . GLU A 1 89 ? 13.083 -2.161 -17.988 1.00 97.12 89 GLU A O 1
ATOM 755 N N . TRP A 1 90 ? 12.446 -0.244 -17.025 1.00 97.50 90 TRP A N 1
ATOM 756 C CA . TRP A 1 90 ? 11.180 -0.130 -17.738 1.00 97.50 90 TRP A CA 1
ATOM 757 C C . TRP A 1 90 ? 11.348 0.538 -19.100 1.00 97.50 90 TRP A C 1
ATOM 759 O O . TRP A 1 90 ? 12.140 1.466 -19.274 1.00 97.50 90 TRP A O 1
ATOM 769 N N . SER A 1 91 ? 10.553 0.086 -20.073 1.00 98.00 91 SER A N 1
ATOM 770 C CA . SER A 1 91 ? 10.423 0.789 -21.348 1.00 98.00 91 SER A CA 1
ATOM 771 C C . SER A 1 91 ? 9.693 2.121 -21.157 1.00 98.00 91 SER A C 1
ATOM 773 O O . SER A 1 91 ? 9.016 2.352 -20.152 1.00 98.00 91 SER A O 1
ATOM 775 N N . PHE A 1 92 ? 9.779 2.994 -22.162 1.00 97.44 92 PHE A N 1
ATOM 776 C CA . PHE A 1 92 ? 8.996 4.229 -22.174 1.00 97.44 92 PHE A CA 1
ATOM 777 C C . PHE A 1 92 ? 7.492 3.964 -22.001 1.00 97.44 92 PHE A C 1
ATOM 779 O O . PHE A 1 92 ? 6.840 4.660 -21.224 1.00 97.44 92 PHE A O 1
ATOM 786 N N . ASP A 1 93 ? 6.954 2.942 -22.673 1.00 98.38 93 ASP A N 1
ATOM 787 C CA . ASP A 1 93 ? 5.528 2.612 -22.598 1.00 98.38 93 ASP A CA 1
ATOM 788 C C . ASP A 1 93 ? 5.115 2.185 -21.185 1.00 98.38 93 ASP A C 1
ATOM 790 O O . ASP A 1 93 ? 4.117 2.677 -20.671 1.00 98.38 93 ASP A O 1
ATOM 794 N N . MET A 1 94 ? 5.930 1.383 -20.493 1.00 97.75 94 MET A N 1
ATOM 795 C CA . MET A 1 94 ? 5.667 1.012 -19.096 1.00 97.75 94 MET A CA 1
ATOM 796 C C . MET A 1 94 ? 5.658 2.232 -18.159 1.00 97.75 94 MET A C 1
ATOM 798 O O . MET A 1 94 ? 4.817 2.331 -17.266 1.00 97.75 94 MET A O 1
ATOM 802 N N . ILE A 1 95 ? 6.574 3.187 -18.363 1.00 98.19 95 ILE A N 1
ATOM 803 C CA . ILE A 1 95 ? 6.617 4.434 -17.580 1.00 98.19 95 ILE A CA 1
ATOM 804 C C . ILE A 1 95 ? 5.381 5.297 -17.870 1.00 98.19 95 ILE A C 1
ATOM 806 O O . ILE A 1 95 ? 4.788 5.863 -16.949 1.00 98.19 95 ILE A O 1
ATOM 810 N N . LYS A 1 96 ? 4.967 5.382 -19.139 1.00 98.31 96 LYS A N 1
ATOM 811 C CA . LYS A 1 96 ? 3.749 6.085 -19.557 1.00 98.31 96 LYS A CA 1
ATOM 812 C C . LYS A 1 96 ? 2.503 5.461 -18.922 1.00 98.31 96 LYS A C 1
ATOM 814 O O . LYS A 1 96 ? 1.676 6.197 -18.386 1.00 98.31 96 LYS A O 1
ATOM 819 N N . ASP A 1 97 ? 2.392 4.137 -18.927 1.00 97.94 97 ASP A N 1
ATOM 820 C CA . ASP A 1 97 ? 1.273 3.417 -18.316 1.00 97.94 97 ASP A CA 1
ATOM 821 C C . ASP A 1 97 ? 1.220 3.644 -16.799 1.00 97.94 97 ASP A C 1
ATOM 823 O O . ASP A 1 97 ? 0.148 3.916 -16.251 1.00 97.94 97 ASP A O 1
ATOM 827 N N . ALA A 1 98 ? 2.370 3.639 -16.115 1.00 97.31 98 ALA A N 1
ATOM 828 C CA . ALA A 1 98 ? 2.452 3.969 -14.691 1.00 97.31 98 ALA A CA 1
ATOM 829 C C . ALA A 1 98 ? 1.996 5.413 -14.398 1.00 97.31 98 ALA A C 1
ATOM 831 O O . ALA A 1 98 ? 1.278 5.653 -13.421 1.00 97.31 98 ALA A O 1
ATOM 832 N N . ALA A 1 99 ? 2.356 6.376 -15.253 1.00 97.88 99 ALA A N 1
ATOM 833 C CA . ALA A 1 99 ? 1.924 7.767 -15.116 1.00 97.88 99 ALA A CA 1
ATOM 834 C C . ALA A 1 99 ? 0.406 7.925 -15.313 1.00 97.88 99 ALA A C 1
ATOM 836 O O . ALA A 1 99 ? -0.253 8.566 -14.494 1.00 97.88 99 ALA A O 1
ATOM 837 N N . ILE A 1 100 ? -0.166 7.302 -16.351 1.00 98.44 100 ILE A N 1
ATOM 838 C CA . ILE A 1 100 ? -1.616 7.319 -16.609 1.00 98.44 100 ILE A CA 1
ATOM 839 C C . ILE A 1 100 ? -2.375 6.660 -15.452 1.00 98.44 100 ILE A C 1
ATOM 841 O O . ILE A 1 100 ? -3.356 7.214 -14.960 1.00 98.44 100 ILE A O 1
ATOM 845 N N . THR A 1 101 ?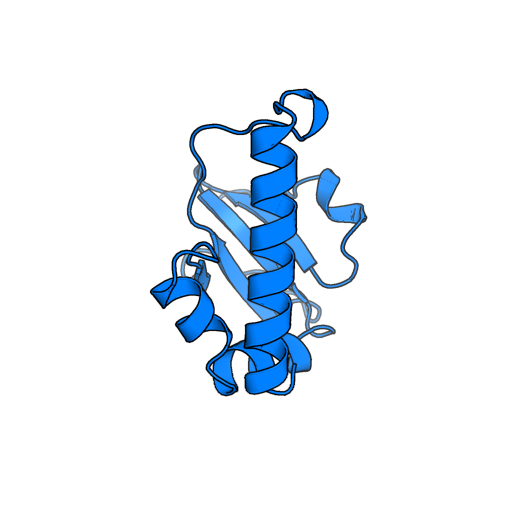 -1.887 5.515 -14.971 1.00 98.31 101 THR A N 1
ATOM 846 C CA . THR A 1 101 ? -2.459 4.805 -13.817 1.00 98.31 101 THR A CA 1
ATOM 847 C C . THR A 1 101 ? -2.455 5.688 -12.571 1.00 98.31 101 THR A C 1
ATOM 849 O O . THR A 1 101 ? -3.462 5.781 -11.873 1.00 98.31 101 THR A O 1
ATOM 852 N N . THR A 1 102 ? -1.354 6.403 -12.325 1.00 97.94 102 THR A N 1
ATOM 853 C CA . THR A 1 102 ? -1.248 7.337 -11.196 1.00 97.94 102 THR A CA 1
ATOM 854 C C . THR A 1 102 ? -2.280 8.460 -11.299 1.00 97.94 102 THR A C 1
ATOM 856 O O . THR A 1 102 ? -2.958 8.743 -10.316 1.00 97.94 102 THR A O 1
ATOM 859 N N . LEU A 1 103 ? -2.448 9.074 -12.477 1.00 98.44 103 LEU A N 1
ATOM 860 C CA . LEU A 1 103 ? -3.458 10.120 -12.685 1.00 98.44 103 LEU A CA 1
ATOM 861 C C . LEU A 1 103 ? -4.879 9.596 -12.460 1.00 98.44 103 LEU A C 1
ATOM 863 O O . LEU A 1 103 ? -5.666 10.255 -11.786 1.00 98.44 103 LEU A O 1
ATOM 867 N N . LYS A 1 104 ? -5.179 8.388 -12.945 1.00 98.44 104 LYS A N 1
ATOM 868 C CA . LYS A 1 104 ? -6.473 7.738 -12.720 1.00 98.44 104 LYS A CA 1
ATOM 869 C C . LYS A 1 104 ? -6.751 7.517 -11.227 1.00 98.44 104 LYS A C 1
ATOM 871 O O . LYS A 1 104 ? -7.852 7.789 -10.760 1.00 98.44 104 LYS A O 1
ATOM 876 N N . ILE A 1 105 ? -5.754 7.073 -10.458 1.00 98.44 105 ILE A N 1
ATOM 877 C CA . ILE A 1 105 ? -5.882 6.919 -8.998 1.00 98.44 105 ILE A CA 1
ATOM 878 C C . ILE A 1 105 ? -6.172 8.268 -8.326 1.00 98.44 105 ILE A C 1
ATOM 880 O O . ILE A 1 105 ? -7.005 8.326 -7.423 1.00 98.44 105 ILE A O 1
ATOM 884 N N . GLN A 1 106 ? -5.514 9.349 -8.757 1.00 97.94 106 GLN A N 1
ATOM 885 C CA . GLN A 1 106 ? -5.748 10.691 -8.209 1.00 97.94 106 GLN A CA 1
ATOM 886 C C . GLN A 1 106 ? -7.163 11.194 -8.521 1.00 97.94 106 GLN A C 1
ATOM 888 O O . GLN A 1 106 ? -7.825 11.727 -7.637 1.00 97.94 106 GLN A O 1
ATOM 893 N N . GLU A 1 107 ? -7.655 10.974 -9.742 1.00 98.19 107 GLU A N 1
ATOM 894 C CA . GLU A 1 107 ? -9.024 11.327 -10.134 1.00 98.19 107 GLU A CA 1
ATOM 895 C C . GLU A 1 107 ? -10.063 10.625 -9.252 1.00 98.19 107 GLU A C 1
ATOM 897 O O . GLU A 1 107 ? -10.905 11.289 -8.648 1.00 98.19 107 GLU A O 1
ATOM 902 N N . ILE A 1 108 ? -9.926 9.308 -9.073 1.00 98.25 108 ILE A N 1
ATOM 903 C CA . ILE A 1 108 ? -10.797 8.527 -8.185 1.00 98.25 108 ILE A CA 1
ATOM 904 C C . ILE A 1 108 ? -10.679 9.020 -6.733 1.00 98.25 108 ILE A C 1
ATOM 906 O O . ILE A 1 108 ? -11.686 9.169 -6.047 1.00 98.25 108 ILE A O 1
ATOM 910 N N . SER A 1 109 ? -9.470 9.319 -6.249 1.00 97.31 109 SER A N 1
ATOM 911 C CA . SER A 1 109 ? -9.261 9.830 -4.880 1.00 97.31 109 SER A CA 1
ATOM 912 C C . SER A 1 109 ? -10.060 11.109 -4.610 1.00 97.31 109 SER A C 1
ATOM 914 O O . SER A 1 109 ? -10.737 11.200 -3.582 1.00 97.31 109 SER A O 1
ATOM 916 N N . MET A 1 110 ? -10.093 12.036 -5.575 1.00 97.12 110 MET A N 1
ATOM 917 C CA . MET A 1 110 ? -10.861 13.279 -5.453 1.00 97.12 110 MET A CA 1
ATOM 918 C C . MET A 1 110 ? -12.370 13.031 -5.309 1.00 97.12 110 MET A C 1
ATOM 920 O O . MET A 1 110 ? -13.028 13.712 -4.517 1.00 97.12 110 MET A O 1
ATOM 924 N N . GLU A 1 111 ? -12.929 12.038 -6.009 1.00 96.94 111 GLU A N 1
ATOM 925 C CA . GLU A 1 111 ? -14.345 11.648 -5.875 1.00 96.94 111 GLU A CA 1
ATOM 926 C C . GLU A 1 111 ? -14.671 11.149 -4.458 1.00 96.94 111 GLU A C 1
ATOM 928 O O . GLU A 1 111 ? -15.765 11.384 -3.937 1.00 96.94 111 GLU A O 1
ATOM 933 N N . HIS A 1 112 ? -13.690 10.528 -3.800 1.00 96.25 112 HIS A N 1
ATOM 934 C CA . HIS A 1 112 ? -13.761 10.061 -2.416 1.00 96.25 112 HIS A CA 1
ATOM 935 C C . HIS A 1 112 ? -13.313 11.114 -1.383 1.00 96.25 112 HIS A C 1
ATOM 937 O O . HIS A 1 112 ? -13.226 10.802 -0.193 1.00 96.25 112 HIS A O 1
ATOM 943 N N . ARG A 1 113 ? -13.092 12.370 -1.809 1.00 93.88 113 ARG A N 1
ATOM 944 C CA . ARG A 1 113 ? -12.632 13.497 -0.976 1.00 93.88 113 ARG A CA 1
ATOM 945 C C . ARG A 1 113 ? -11.310 13.207 -0.258 1.00 93.88 113 ARG A C 1
ATOM 947 O O . ARG A 1 113 ? -11.186 13.514 0.932 1.00 93.88 113 ARG A O 1
ATOM 954 N N . MET A 1 114 ? -10.371 12.596 -0.975 1.00 87.94 114 MET A N 1
ATOM 955 C CA . MET A 1 114 ? -8.998 12.311 -0.551 1.00 87.94 114 MET A CA 1
ATOM 956 C C . MET A 1 114 ? -7.981 12.960 -1.479 1.00 87.94 114 MET A C 1
ATOM 958 O O . MET A 1 114 ? -8.299 13.124 -2.677 1.00 87.94 114 MET A O 1
#

Secondary structure (DSSP, 8-state):
--PPPEE-GGGGG-TTEEEEEETTEEEEEEEGGGHHHHHHHHHTSHHHHHHHTTSS--EEE-SS-----TTEEEEEEEPPPSS---GGGS-HHHHHHHHHHHHHHHHHHHHTT-

Foldseek 3Di:
DPFDKDWDPVQPVPPQWTWIDGPNWIKIFGFPVCVVVVVLCVVLCLLVVCVVVVLDFDKDFDPPDDDPDNGTDTMITTDDDPDDDDPVVDDPVVVVVVVVSVVVSVVSVVVSVD

pLDDT: mean 93.17, std 7.91, range [43.41, 98.44]

Sequence (114 aa):
MKEMYERNGGSFRDPKGYVLHHNKNVYRVINTSYQEEYDYCIKSGLYKKLIDEGLLLSFEESLDLEINSKDVYKIVKQERINFISYPYEWSFDMIKDAAITTLKIQEISMEHRM

Radius of gyration: 15.88 Å; chains: 1; bounding box: 30×33×44 Å